Protein AF-A0A151JQL0-F1 (afdb_monomer_lite)

Secondary structure (DSSP, 8-state):
-------------PPPPPHHHHHHHHHHHHHHHHTTT-SEEEHHHHHHHH---TT--PPPHHHHHHHHHHHHTTSEEEEEETTEEEEEE---HHHHHHHHHHH---SSHHHHHHHHHHHHHHHHHHHHHH-----SS-PPP-TTSTTTTTTS-HHHHTT-

Radius of gyration: 23.1 Å; chains: 1; bounding box: 83×46×51 Å

Structure (mmCIF, N/CA/C/O backbone):
data_AF-A0A151JQL0-F1
#
_entry.id   AF-A0A151JQL0-F1
#
loop_
_atom_site.group_PDB
_atom_site.id
_atom_site.type_symbol
_atom_site.label_atom_id
_atom_site.label_alt_id
_atom_site.label_comp_id
_atom_site.label_asym_id
_atom_site.label_entity_id
_atom_site.label_seq_id
_atom_site.pdbx_PDB_ins_code
_atom_site.Cartn_x
_atom_site.Cartn_y
_atom_site.Cartn_z
_atom_site.occupancy
_atom_site.B_iso_or_equiv
_atom_site.auth_seq_id
_atom_site.auth_comp_id
_atom_site.auth_asym_id
_atom_site.auth_atom_id
_atom_site.pdbx_PDB_model_num
ATOM 1 N N . MET A 1 1 ? 52.453 -29.530 -13.820 1.00 40.28 1 MET A N 1
ATOM 2 C CA . MET A 1 1 ? 51.100 -28.986 -14.069 1.00 40.28 1 MET A CA 1
ATOM 3 C C . MET A 1 1 ? 50.807 -27.976 -12.975 1.00 40.28 1 MET A C 1
ATOM 5 O O . MET A 1 1 ? 50.724 -28.375 -11.824 1.00 40.28 1 MET A O 1
ATOM 9 N N . ALA A 1 2 ? 50.779 -26.683 -13.301 1.00 40.22 2 ALA A N 1
ATOM 10 C CA . ALA A 1 2 ? 50.492 -25.630 -12.330 1.00 40.22 2 ALA A CA 1
ATOM 11 C C . ALA A 1 2 ? 48.986 -25.333 -12.338 1.00 40.22 2 ALA A C 1
ATOM 13 O O . ALA A 1 2 ? 48.423 -25.023 -13.388 1.00 40.22 2 ALA A O 1
ATOM 14 N N . ASN A 1 3 ? 48.346 -25.468 -11.178 1.00 45.16 3 ASN A N 1
ATOM 15 C CA . ASN A 1 3 ? 46.930 -25.178 -10.983 1.00 45.16 3 ASN A CA 1
ATOM 16 C C . ASN A 1 3 ? 46.699 -23.659 -10.979 1.00 45.16 3 ASN A C 1
ATOM 18 O O . ASN A 1 3 ? 47.060 -22.972 -10.026 1.00 45.16 3 ASN A O 1
ATOM 22 N N . PHE A 1 4 ? 46.071 -23.150 -12.039 1.00 51.28 4 PHE A N 1
ATOM 23 C CA . PHE A 1 4 ? 45.538 -21.790 -12.140 1.00 51.28 4 PHE A CA 1
ATOM 24 C C . PHE A 1 4 ? 44.184 -21.694 -11.416 1.00 51.28 4 PHE A C 1
ATOM 26 O O . PHE A 1 4 ? 43.144 -21.542 -12.056 1.00 51.28 4 PHE A O 1
ATOM 33 N N . TYR A 1 5 ? 44.159 -21.780 -10.087 1.00 58.44 5 TYR A N 1
ATOM 34 C CA . TYR A 1 5 ? 42.984 -21.301 -9.356 1.00 58.44 5 TYR A CA 1
ATOM 35 C C . TYR A 1 5 ? 43.049 -19.773 -9.330 1.00 58.44 5 TYR A C 1
ATOM 37 O O . TYR A 1 5 ? 43.818 -19.175 -8.584 1.00 58.44 5 TYR A O 1
ATOM 45 N N . ARG A 1 6 ? 42.285 -19.133 -10.221 1.00 53.66 6 ARG A N 1
ATOM 46 C CA . ARG A 1 6 ? 41.927 -17.724 -10.067 1.00 53.66 6 ARG A CA 1
ATOM 47 C C . ARG A 1 6 ? 40.865 -17.654 -8.978 1.00 53.66 6 ARG A C 1
ATOM 49 O O . ARG A 1 6 ? 39.690 -17.888 -9.259 1.00 53.66 6 ARG A O 1
ATOM 56 N N . ASP A 1 7 ? 41.279 -17.309 -7.767 1.00 51.84 7 ASP A N 1
ATOM 57 C CA . ASP A 1 7 ? 40.364 -16.714 -6.800 1.00 51.84 7 ASP A CA 1
ATOM 58 C C . ASP A 1 7 ? 39.752 -15.480 -7.462 1.00 51.84 7 ASP A C 1
ATOM 60 O O . ASP A 1 7 ? 40.437 -14.514 -7.799 1.00 51.84 7 ASP A O 1
ATOM 64 N N . SER A 1 8 ? 38.458 -15.558 -7.747 1.00 53.56 8 SER A N 1
ATOM 65 C CA . SER A 1 8 ? 37.698 -14.420 -8.242 1.00 53.56 8 SER A CA 1
ATOM 66 C C . SER A 1 8 ? 37.204 -13.668 -7.011 1.00 53.56 8 SER A C 1
ATOM 68 O O . SER A 1 8 ? 36.318 -14.192 -6.334 1.00 53.56 8 SER A O 1
ATOM 70 N N . PRO A 1 9 ? 37.724 -12.474 -6.670 1.00 45.53 9 PRO A N 1
ATOM 71 C CA . PRO A 1 9 ? 37.045 -11.645 -5.693 1.00 45.53 9 PRO A CA 1
ATOM 72 C C . PRO A 1 9 ? 35.687 -11.268 -6.290 1.00 45.53 9 PRO A C 1
ATOM 74 O O . PRO A 1 9 ? 35.594 -10.538 -7.278 1.00 45.53 9 PRO A O 1
ATOM 77 N N . SER A 1 10 ? 34.622 -11.828 -5.719 1.00 53.41 10 SER A N 1
ATOM 78 C CA . SER A 1 10 ? 33.235 -11.527 -6.054 1.00 53.41 10 SER A CA 1
ATOM 79 C C . SER A 1 10 ? 32.855 -10.156 -5.500 1.00 53.41 10 SER A C 1
ATOM 81 O O . SER A 1 10 ? 32.050 -10.027 -4.581 1.00 53.41 10 SER A O 1
ATOM 83 N N . THR A 1 11 ? 33.444 -9.110 -6.056 1.00 50.50 11 THR A N 1
ATOM 84 C CA . THR A 1 11 ? 32.960 -7.741 -5.924 1.00 50.50 11 THR A CA 1
ATOM 85 C C . THR A 1 11 ? 32.637 -7.271 -7.326 1.00 50.50 11 THR A C 1
ATOM 87 O O . THR A 1 11 ? 33.451 -6.662 -8.016 1.00 50.50 11 THR A O 1
ATOM 90 N N . ILE A 1 12 ? 31.418 -7.586 -7.776 1.00 46.81 12 ILE A N 1
ATOM 91 C CA . ILE A 1 12 ? 30.824 -6.927 -8.939 1.00 46.81 12 ILE A CA 1
ATOM 92 C C . ILE A 1 12 ? 30.582 -5.475 -8.515 1.00 46.81 12 ILE A C 1
ATOM 94 O O . ILE A 1 12 ? 29.502 -5.108 -8.059 1.00 46.81 12 ILE A O 1
ATOM 98 N N . VAL A 1 13 ? 31.622 -4.647 -8.593 1.00 54.69 13 VAL A N 1
ATOM 99 C CA . VAL A 1 13 ? 31.497 -3.202 -8.424 1.00 54.69 13 VAL A CA 1
ATOM 100 C C . VAL A 1 13 ? 30.885 -2.685 -9.719 1.00 54.69 13 VAL A C 1
ATOM 102 O O . VAL A 1 13 ? 31.577 -2.424 -10.703 1.00 54.69 13 VAL A O 1
ATOM 105 N N . GLY A 1 14 ? 29.553 -2.628 -9.751 1.00 59.19 14 GLY A N 1
ATOM 106 C CA . GLY A 1 14 ? 28.821 -1.968 -10.826 1.00 59.19 14 GLY A CA 1
ATOM 107 C C . GLY A 1 14 ? 29.231 -0.496 -10.945 1.00 59.19 14 GLY A C 1
ATOM 108 O O . GLY A 1 14 ? 29.767 0.095 -10.004 1.00 59.19 14 GLY A O 1
ATOM 109 N N . ARG A 1 15 ? 28.976 0.114 -12.110 1.00 61.31 15 ARG A N 1
ATOM 110 C CA . ARG A 1 15 ? 29.201 1.556 -12.298 1.00 61.31 15 ARG A CA 1
ATOM 111 C C . ARG A 1 15 ? 28.472 2.342 -11.197 1.00 61.31 15 ARG A C 1
ATOM 113 O O . ARG A 1 15 ? 27.339 1.985 -10.866 1.00 61.31 15 ARG A O 1
ATOM 120 N N . PRO A 1 16 ? 29.083 3.403 -10.644 1.00 65.62 16 PRO A N 1
ATOM 121 C CA . PRO A 1 16 ? 28.432 4.226 -9.634 1.00 65.62 16 PRO A CA 1
ATOM 122 C C . PRO A 1 16 ? 27.100 4.765 -10.164 1.00 65.62 16 PRO A C 1
ATOM 124 O O . PRO A 1 16 ? 26.986 5.128 -11.337 1.00 65.62 16 PRO A O 1
ATOM 127 N N . ALA A 1 17 ? 26.087 4.793 -9.294 1.00 69.69 17 ALA A N 1
ATOM 128 C CA . ALA A 1 17 ? 24.769 5.304 -9.649 1.00 69.69 17 ALA A CA 1
ATOM 129 C C . ALA A 1 17 ? 24.875 6.759 -10.129 1.00 69.69 17 ALA A C 1
ATOM 131 O O . ALA A 1 17 ? 25.534 7.580 -9.484 1.00 69.69 17 ALA A O 1
ATOM 132 N N . SER A 1 18 ? 24.213 7.060 -11.249 1.00 82.94 18 SER A N 1
ATOM 133 C CA . SER A 1 18 ? 24.107 8.428 -11.761 1.00 82.94 18 SER A CA 1
ATOM 134 C C . SER A 1 18 ? 23.376 9.330 -10.761 1.00 82.94 18 SER A C 1
ATOM 136 O O . SER A 1 18 ? 22.590 8.837 -9.949 1.00 82.94 18 SER A O 1
ATOM 138 N N . GLN A 1 19 ? 23.625 10.642 -10.813 1.00 85.12 19 GLN A N 1
ATOM 139 C CA . GLN A 1 19 ? 22.995 11.585 -9.885 1.00 85.12 19 GLN A CA 1
ATOM 140 C C . GLN A 1 19 ? 21.463 11.533 -9.983 1.00 85.12 19 GLN A C 1
ATOM 142 O O . GLN A 1 19 ? 20.809 11.355 -8.964 1.00 85.12 19 GLN A O 1
ATOM 147 N N . SER A 1 20 ? 20.912 11.493 -11.202 1.00 85.12 20 SER A N 1
ATOM 148 C CA . SER A 1 20 ? 19.466 11.347 -11.426 1.00 85.12 20 SER A CA 1
ATOM 149 C C . SER A 1 20 ? 18.887 10.088 -10.774 1.00 85.12 20 SER A C 1
ATOM 151 O O . SER A 1 20 ? 17.802 10.109 -10.203 1.00 85.12 20 SER A O 1
ATOM 153 N N . THR A 1 21 ? 19.633 8.977 -10.794 1.00 87.88 21 THR A N 1
ATOM 154 C CA . THR A 1 21 ? 19.213 7.750 -10.106 1.00 87.88 21 THR A CA 1
ATOM 155 C C . THR A 1 21 ? 19.133 7.928 -8.601 1.00 87.88 21 THR A C 1
ATOM 157 O O . THR A 1 21 ? 18.198 7.419 -7.991 1.00 87.88 21 THR A O 1
ATOM 160 N N . LYS A 1 22 ? 20.100 8.623 -8.001 1.00 89.75 22 LYS A N 1
ATOM 161 C CA . LYS A 1 22 ? 20.087 8.885 -6.561 1.00 89.75 22 LYS A CA 1
ATOM 162 C C . LYS A 1 22 ? 18.926 9.801 -6.193 1.00 89.75 22 LYS A C 1
ATOM 164 O O . LYS A 1 22 ? 18.159 9.437 -5.310 1.00 89.75 22 LYS A O 1
ATOM 169 N N . ASP A 1 23 ? 18.761 10.898 -6.927 1.00 91.56 23 ASP A N 1
ATOM 170 C CA . ASP A 1 23 ? 17.723 11.900 -6.674 1.00 91.56 23 ASP A CA 1
ATOM 171 C C . ASP A 1 23 ? 16.322 11.277 -6.727 1.00 91.56 23 ASP A C 1
ATOM 173 O O . ASP A 1 23 ? 15.519 11.452 -5.813 1.00 91.56 23 ASP A O 1
ATOM 177 N N . PHE A 1 24 ? 16.042 10.486 -7.770 1.00 94.31 24 PHE A N 1
ATOM 178 C CA . PHE A 1 24 ? 14.740 9.839 -7.912 1.00 94.31 24 PHE A CA 1
ATOM 179 C C . PHE A 1 24 ? 14.494 8.783 -6.828 1.00 94.31 24 PHE A C 1
ATOM 181 O O . PHE A 1 24 ? 13.411 8.729 -6.255 1.00 94.31 24 PHE A O 1
ATOM 188 N N . VAL A 1 25 ? 15.486 7.944 -6.510 1.00 93.31 25 VAL A N 1
ATOM 189 C CA . VAL A 1 25 ? 15.335 6.921 -5.461 1.00 93.31 25 VAL A CA 1
ATOM 190 C C . VAL A 1 25 ? 15.113 7.564 -4.091 1.00 93.31 25 VAL A C 1
ATOM 192 O O . VAL A 1 25 ? 14.262 7.101 -3.334 1.00 93.31 25 VAL A O 1
ATOM 195 N N . GLU A 1 26 ? 15.840 8.635 -3.775 1.00 94.25 26 GLU A N 1
ATOM 196 C CA . GLU A 1 26 ? 15.648 9.386 -2.535 1.00 94.25 26 GLU A CA 1
ATOM 197 C C . GLU A 1 26 ? 14.249 10.007 -2.473 1.00 94.25 26 GLU A C 1
ATOM 199 O O . GLU A 1 26 ? 13.571 9.900 -1.449 1.00 94.25 26 GLU A O 1
ATOM 204 N N . TYR A 1 27 ? 13.774 10.578 -3.582 1.00 95.50 27 TYR A N 1
ATOM 205 C CA . TYR A 1 27 ? 12.409 11.081 -3.672 1.00 95.50 27 TYR A CA 1
ATOM 206 C C . TYR A 1 27 ? 11.370 9.984 -3.426 1.00 95.50 27 TYR A C 1
ATOM 208 O O . TYR A 1 27 ? 10.471 10.189 -2.615 1.00 95.50 27 TYR A O 1
ATOM 216 N N . VAL A 1 28 ? 11.511 8.811 -4.055 1.00 94.75 28 VAL A N 1
ATOM 217 C CA . VAL A 1 28 ? 10.602 7.672 -3.843 1.00 94.75 28 VAL A CA 1
ATOM 218 C C . VAL A 1 28 ? 10.568 7.290 -2.364 1.00 94.75 28 VAL A C 1
ATOM 220 O O . VAL A 1 28 ? 9.491 7.156 -1.797 1.00 94.75 28 VAL A O 1
ATOM 223 N N . ILE A 1 29 ? 11.724 7.167 -1.705 1.00 93.50 29 ILE A N 1
ATOM 224 C CA . ILE A 1 29 ? 11.789 6.835 -0.273 1.00 93.50 29 ILE A CA 1
ATOM 225 C C . ILE A 1 29 ? 11.041 7.881 0.563 1.00 93.50 29 ILE A C 1
ATOM 227 O O . ILE A 1 29 ? 10.214 7.523 1.403 1.00 93.50 29 ILE A O 1
ATOM 231 N N . ARG A 1 30 ? 11.280 9.175 0.316 1.00 94.31 30 ARG A N 1
ATOM 232 C CA . ARG A 1 30 ? 10.582 10.256 1.030 1.00 94.31 30 ARG A CA 1
ATOM 233 C C . ARG A 1 30 ? 9.080 10.238 0.761 1.00 94.31 30 ARG A C 1
ATOM 235 O O . ARG A 1 30 ? 8.297 10.416 1.690 1.00 94.31 30 ARG A O 1
ATOM 242 N N . PHE A 1 31 ? 8.674 9.997 -0.483 1.00 94.00 31 PHE A N 1
ATOM 243 C CA . PHE A 1 31 ? 7.272 9.887 -0.867 1.00 94.00 31 PHE A CA 1
ATOM 244 C C . PHE A 1 31 ? 6.582 8.766 -0.086 1.00 94.00 31 PHE A C 1
ATOM 246 O O . PHE A 1 31 ? 5.543 8.991 0.530 1.00 94.00 31 PHE A O 1
ATOM 253 N N . LEU A 1 32 ? 7.188 7.579 -0.048 1.00 91.00 32 LEU A N 1
ATOM 254 C CA . LEU A 1 32 ? 6.641 6.434 0.673 1.00 91.00 32 LEU A CA 1
ATOM 255 C C . LEU A 1 32 ? 6.569 6.695 2.190 1.00 91.00 32 LEU A C 1
ATOM 257 O O . LEU A 1 32 ? 5.574 6.368 2.832 1.00 91.00 32 LEU A O 1
ATOM 261 N N . GLN A 1 33 ? 7.583 7.348 2.770 1.00 88.75 33 GLN A N 1
ATOM 262 C CA . GLN A 1 33 ? 7.589 7.729 4.189 1.00 88.75 33 GLN A CA 1
ATOM 263 C C . GLN A 1 33 ? 6.492 8.733 4.555 1.00 88.75 33 GLN A C 1
ATOM 265 O O . GLN A 1 33 ? 5.922 8.634 5.641 1.00 88.75 33 GLN A O 1
ATOM 270 N N . ASN A 1 34 ? 6.199 9.683 3.668 1.00 88.50 34 ASN A N 1
ATOM 271 C CA . ASN A 1 34 ? 5.171 10.695 3.900 1.00 88.50 34 ASN A CA 1
ATOM 272 C C . ASN A 1 34 ? 3.751 10.140 3.734 1.00 88.50 34 ASN A C 1
ATOM 274 O O . ASN A 1 34 ? 2.820 10.691 4.312 1.00 88.50 34 ASN A O 1
ATOM 278 N N . ASN A 1 35 ? 3.586 9.049 2.982 1.00 86.12 35 ASN A N 1
ATOM 279 C CA . ASN A 1 35 ? 2.282 8.482 2.641 1.00 86.12 35 ASN A CA 1
ATOM 280 C C . ASN A 1 35 ? 2.014 7.119 3.303 1.00 86.12 35 ASN A C 1
ATOM 282 O O . ASN A 1 35 ? 1.190 6.356 2.815 1.00 86.12 35 ASN A O 1
ATOM 286 N N . LYS A 1 36 ? 2.663 6.804 4.432 1.00 77.31 36 LYS A N 1
ATOM 287 C CA . LYS A 1 36 ? 2.568 5.497 5.123 1.00 77.31 36 LYS A CA 1
ATOM 288 C C . LYS A 1 36 ? 1.150 4.989 5.446 1.00 77.31 36 LYS A C 1
ATOM 290 O O . LYS A 1 36 ? 1.001 3.815 5.761 1.00 77.31 36 LYS A O 1
ATOM 295 N N . SER A 1 37 ? 0.123 5.841 5.411 1.00 74.31 37 SER A N 1
ATOM 296 C CA . SER A 1 37 ? -1.282 5.429 5.571 1.00 74.31 37 SER A CA 1
ATOM 297 C C . SER A 1 37 ? -1.785 4.539 4.427 1.00 74.31 37 SER A C 1
ATOM 299 O O . SER A 1 37 ? -2.712 3.740 4.611 1.00 74.31 37 SER A O 1
ATOM 301 N N . GLU A 1 38 ? -1.182 4.668 3.246 1.00 80.88 38 GLU A N 1
ATOM 302 C CA . GLU A 1 38 ? -1.487 3.840 2.086 1.00 80.88 38 GLU A CA 1
ATOM 303 C C . GLU A 1 38 ? -0.659 2.552 2.087 1.00 80.88 38 GLU A C 1
ATOM 305 O O . GLU A 1 38 ? 0.526 2.535 2.421 1.00 80.88 38 GLU A O 1
ATOM 310 N N . CYS A 1 39 ? -1.296 1.444 1.707 1.00 77.94 39 CYS A N 1
ATOM 311 C CA . CYS A 1 39 ? -0.666 0.123 1.720 1.00 77.94 39 CYS A CA 1
ATOM 312 C C . CYS A 1 39 ? 0.081 -0.211 0.421 1.00 77.94 39 CYS A C 1
ATOM 314 O O . CYS A 1 39 ? 0.903 -1.131 0.410 1.00 77.94 39 CYS A O 1
ATOM 316 N N . GLN A 1 40 ? -0.202 0.513 -0.666 1.00 88.38 40 GLN A N 1
ATOM 317 C CA . GLN A 1 40 ? 0.348 0.245 -1.988 1.00 88.38 40 GLN A CA 1
ATOM 318 C C . GLN A 1 40 ? 0.608 1.527 -2.778 1.00 88.38 40 GLN A C 1
ATOM 320 O O . GLN A 1 40 ? -0.131 2.501 -2.655 1.00 88.38 40 GLN A O 1
ATOM 325 N N . PHE A 1 41 ? 1.617 1.487 -3.645 1.00 92.56 41 PHE A N 1
ATOM 326 C CA . PHE A 1 41 ? 2.005 2.606 -4.498 1.00 92.56 41 PHE A CA 1
ATOM 327 C C . PHE A 1 41 ? 2.427 2.130 -5.881 1.00 92.56 41 PHE A C 1
ATOM 329 O O . PHE A 1 41 ? 3.119 1.120 -6.013 1.00 92.56 41 PHE A O 1
ATOM 336 N N . SER A 1 42 ? 2.057 2.891 -6.907 1.00 93.94 42 SER A N 1
ATOM 337 C CA . SER A 1 42 ? 2.571 2.736 -8.269 1.00 93.94 42 SER A CA 1
ATOM 338 C C . SER A 1 42 ? 3.818 3.597 -8.454 1.00 93.94 42 SER A C 1
ATOM 340 O O . SER A 1 42 ? 3.807 4.787 -8.138 1.00 93.94 42 SER A O 1
ATOM 342 N N . ILE A 1 43 ? 4.894 3.038 -9.019 1.00 94.69 43 ILE A N 1
ATOM 343 C CA . ILE A 1 43 ? 6.074 3.850 -9.335 1.00 94.69 43 ILE A CA 1
ATOM 344 C C . ILE A 1 43 ? 5.774 4.864 -10.437 1.00 94.69 43 ILE A C 1
ATOM 346 O O . ILE A 1 43 ? 6.396 5.918 -10.457 1.00 94.69 43 ILE A O 1
ATOM 350 N N . ASN A 1 44 ? 4.854 4.569 -11.360 1.00 92.50 44 ASN A N 1
ATOM 351 C CA . ASN A 1 44 ? 4.496 5.510 -12.418 1.00 92.50 44 ASN A CA 1
ATOM 352 C C . ASN A 1 44 ? 3.781 6.746 -11.866 1.00 92.50 44 ASN A C 1
ATOM 354 O O . ASN A 1 44 ? 4.140 7.847 -12.266 1.00 92.50 44 ASN A O 1
ATOM 358 N N . GLN A 1 45 ? 2.895 6.585 -10.880 1.00 91.81 45 GLN A N 1
ATOM 359 C CA . GLN A 1 45 ? 2.314 7.727 -10.159 1.00 91.81 45 GLN A CA 1
ATOM 360 C C . GLN A 1 45 ? 3.408 8.578 -9.499 1.00 91.81 45 GLN A C 1
ATOM 362 O O . GLN A 1 45 ? 3.453 9.790 -9.671 1.00 91.81 45 GLN A O 1
ATOM 367 N N . ILE A 1 46 ? 4.372 7.935 -8.832 1.00 94.25 46 ILE A N 1
ATOM 368 C CA . ILE A 1 46 ? 5.485 8.647 -8.183 1.00 94.25 46 ILE A CA 1
ATOM 369 C C . ILE A 1 46 ? 6.382 9.363 -9.212 1.00 94.25 46 ILE A C 1
ATOM 371 O O . ILE A 1 46 ? 6.939 10.419 -8.920 1.00 94.25 46 ILE A O 1
ATOM 375 N N . LYS A 1 47 ? 6.547 8.813 -10.424 1.00 93.31 47 LYS A N 1
ATOM 376 C CA . LYS A 1 47 ? 7.291 9.478 -11.509 1.00 93.31 47 LYS A CA 1
ATOM 377 C C . LYS A 1 47 ? 6.585 10.740 -11.992 1.00 93.31 47 LYS A C 1
ATOM 379 O O . LYS A 1 47 ? 7.265 11.741 -12.201 1.00 93.31 47 LYS A O 1
ATOM 384 N N . GLU A 1 48 ? 5.267 10.673 -12.168 1.00 91.12 48 GLU A N 1
ATOM 385 C CA . GLU A 1 48 ? 4.435 1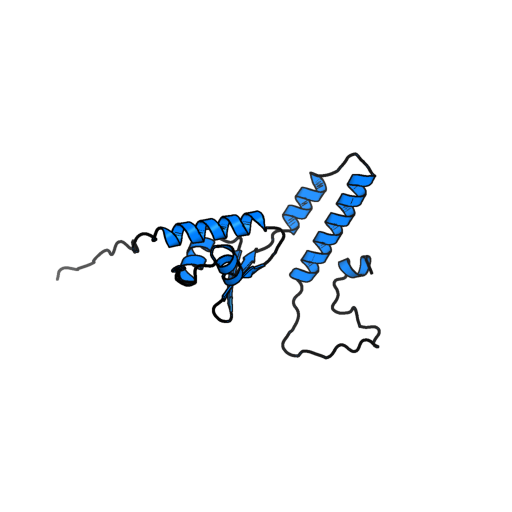1.814 -12.571 1.00 91.12 48 GLU A CA 1
ATOM 386 C C . GLU A 1 48 ? 4.512 12.940 -11.529 1.00 91.12 48 GLU A C 1
ATOM 388 O O . GLU A 1 48 ? 4.710 14.098 -11.893 1.00 91.12 48 GLU A O 1
ATOM 393 N N . ASP A 1 49 ? 4.481 12.592 -10.239 1.00 91.44 49 ASP A N 1
ATOM 394 C CA . ASP A 1 49 ? 4.621 13.555 -9.138 1.00 91.44 49 ASP A CA 1
ATOM 395 C C . ASP A 1 49 ? 6.041 14.138 -9.014 1.00 91.44 49 ASP A C 1
ATOM 397 O O . ASP A 1 49 ? 6.221 15.271 -8.558 1.00 91.44 49 ASP A O 1
ATOM 401 N N . PHE A 1 50 ? 7.069 13.379 -9.408 1.00 92.44 50 PHE A N 1
ATOM 402 C CA . PHE A 1 50 ? 8.461 13.818 -9.318 1.00 92.44 50 PHE A CA 1
ATOM 403 C C . PHE A 1 50 ? 8.805 14.897 -10.349 1.00 92.44 50 PHE A C 1
ATOM 405 O O . PHE A 1 50 ? 9.469 15.882 -10.021 1.00 92.44 50 PHE A O 1
ATOM 412 N N . THR A 1 51 ? 8.403 14.708 -11.609 1.00 88.94 51 THR A N 1
ATOM 413 C CA . THR A 1 51 ? 8.667 15.676 -12.677 1.00 88.94 51 THR A CA 1
ATOM 414 C C . THR A 1 51 ? 7.707 15.514 -13.851 1.00 88.94 51 THR A C 1
ATOM 416 O O . THR A 1 51 ? 7.384 14.406 -14.269 1.00 88.94 51 THR A O 1
ATOM 419 N N . ASN A 1 52 ? 7.330 16.645 -14.452 1.00 80.50 52 ASN A N 1
ATOM 420 C CA . ASN A 1 52 ? 6.572 16.688 -15.706 1.00 80.50 52 ASN A CA 1
ATOM 421 C C . ASN A 1 52 ? 7.471 16.605 -16.956 1.00 80.50 52 ASN A C 1
ATOM 423 O O . ASN A 1 52 ? 6.973 16.642 -18.084 1.00 80.50 52 ASN A O 1
ATOM 427 N N . ASP A 1 53 ? 8.792 16.537 -16.775 1.00 84.62 53 ASP A N 1
ATOM 428 C CA . ASP A 1 53 ? 9.752 16.427 -17.869 1.00 84.62 53 ASP A CA 1
ATOM 429 C C . ASP A 1 53 ? 9.737 15.015 -18.474 1.00 84.62 53 ASP A C 1
ATOM 431 O O . ASP A 1 53 ? 10.180 14.043 -17.858 1.00 84.62 53 ASP A O 1
ATOM 435 N N . LYS A 1 54 ? 9.245 14.910 -19.713 1.00 77.88 54 LYS A N 1
ATOM 436 C CA . LYS A 1 54 ? 9.183 13.648 -20.466 1.00 77.88 54 LYS A CA 1
ATOM 437 C C . LYS A 1 54 ? 10.558 13.137 -20.893 1.00 77.88 54 LYS A C 1
ATOM 439 O O . LYS A 1 54 ? 10.688 11.943 -21.155 1.00 77.88 54 LYS A O 1
ATOM 444 N N . ASP A 1 55 ? 11.555 14.016 -20.954 1.00 83.69 55 ASP A N 1
ATOM 445 C CA . ASP A 1 55 ? 12.922 13.673 -21.339 1.00 83.69 55 ASP A CA 1
ATOM 446 C C . ASP A 1 55 ? 13.774 13.267 -20.125 1.00 83.69 55 ASP A C 1
ATOM 448 O O . ASP A 1 55 ? 14.916 12.813 -20.279 1.00 83.69 55 ASP A O 1
ATOM 452 N N . TYR A 1 56 ? 13.220 13.359 -18.906 1.00 85.75 56 TYR A N 1
ATOM 453 C CA . TYR A 1 56 ? 13.897 12.891 -17.707 1.00 85.75 56 TYR A CA 1
ATOM 454 C C . TYR A 1 56 ? 14.164 11.386 -17.790 1.00 85.75 56 TYR A C 1
ATOM 456 O O . TYR A 1 56 ? 13.265 10.544 -17.885 1.00 85.75 56 TYR A O 1
ATOM 464 N N . LYS A 1 57 ? 15.443 11.019 -17.700 1.00 88.38 57 LYS A N 1
ATOM 465 C CA . LYS A 1 57 ? 15.860 9.622 -17.764 1.00 88.38 57 LYS A CA 1
ATOM 466 C C . LYS A 1 57 ? 15.717 8.949 -16.402 1.00 88.38 57 LYS A C 1
ATOM 468 O O . LYS A 1 57 ? 16.648 8.949 -15.592 1.00 88.38 57 LYS A O 1
ATOM 473 N N . PHE A 1 58 ? 14.558 8.334 -16.185 1.00 90.31 58 PHE A N 1
ATOM 474 C CA . PHE A 1 58 ? 14.299 7.536 -14.991 1.00 90.31 58 PHE A CA 1
ATOM 475 C C . PHE A 1 58 ? 15.180 6.280 -14.921 1.00 90.31 58 PHE A C 1
ATOM 477 O O . PHE A 1 58 ? 15.532 5.704 -15.955 1.00 90.31 58 PHE A O 1
ATOM 484 N N . PRO A 1 59 ? 15.516 5.815 -13.706 1.00 91.38 59 PRO A N 1
ATOM 485 C CA . PRO A 1 59 ? 16.182 4.533 -13.521 1.00 91.38 59 PRO A CA 1
ATOM 486 C C . PRO A 1 59 ? 15.296 3.360 -13.943 1.00 91.38 59 PRO A C 1
ATOM 488 O O . PRO A 1 59 ? 14.069 3.412 -13.833 1.00 91.38 59 PRO A O 1
ATOM 491 N N . ASP A 1 60 ? 15.933 2.262 -14.345 1.00 90.88 60 ASP A N 1
ATOM 492 C CA . ASP A 1 60 ? 15.225 1.020 -14.646 1.00 90.88 60 ASP A CA 1
ATOM 493 C C . ASP A 1 60 ? 14.5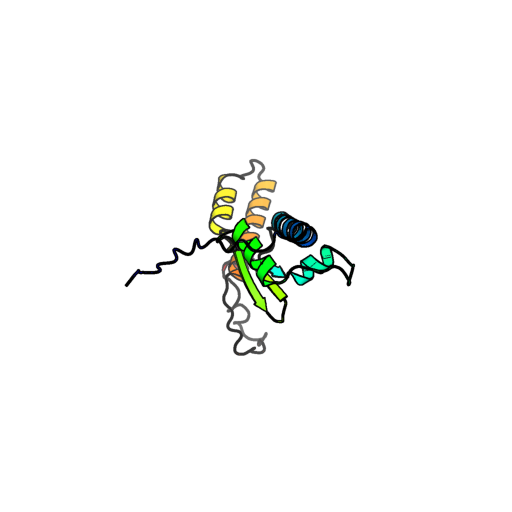07 0.463 -13.409 1.00 90.88 60 ASP A C 1
ATOM 495 O O . ASP A 1 60 ? 14.999 0.566 -12.281 1.00 90.88 60 ASP A O 1
ATOM 499 N N . ILE A 1 61 ? 13.382 -0.223 -13.634 1.00 91.75 61 ILE A N 1
ATOM 500 C CA . ILE A 1 61 ? 12.563 -0.844 -12.578 1.00 91.75 61 ILE A CA 1
ATOM 501 C C . ILE A 1 61 ? 13.402 -1.751 -11.669 1.00 91.75 61 ILE A C 1
ATOM 503 O O . ILE A 1 61 ? 13.247 -1.710 -10.451 1.00 91.75 61 ILE A O 1
ATOM 507 N N . THR A 1 62 ? 14.325 -2.532 -12.236 1.00 91.31 62 THR A N 1
ATOM 508 C CA . THR A 1 62 ? 15.224 -3.405 -11.466 1.00 91.31 62 THR A CA 1
ATOM 509 C C . THR A 1 62 ? 16.128 -2.610 -10.527 1.00 91.31 62 THR A C 1
ATOM 511 O O . THR A 1 62 ? 16.335 -3.009 -9.384 1.00 91.31 62 THR A O 1
ATOM 514 N N . THR A 1 63 ? 16.633 -1.460 -10.980 1.00 92.06 63 THR A N 1
ATOM 515 C CA . THR A 1 63 ? 17.480 -0.579 -10.168 1.00 92.06 63 THR A CA 1
ATOM 516 C C . THR A 1 63 ? 16.689 0.004 -9.006 1.00 92.06 63 THR A C 1
ATOM 518 O O . THR A 1 63 ? 17.157 -0.041 -7.870 1.00 92.06 63 THR A O 1
ATOM 521 N N . ILE A 1 64 ? 15.475 0.493 -9.277 1.00 92.94 64 ILE A N 1
ATOM 522 C CA . ILE A 1 64 ? 14.571 1.031 -8.252 1.00 92.94 64 ILE A CA 1
ATOM 523 C C . ILE A 1 64 ? 14.251 -0.059 -7.227 1.00 92.94 64 ILE A C 1
ATOM 525 O O . ILE A 1 64 ? 14.465 0.136 -6.036 1.00 92.94 64 ILE A O 1
ATOM 529 N N . LYS A 1 65 ? 13.821 -1.237 -7.690 1.00 92.81 65 LYS A N 1
ATOM 530 C CA . LYS A 1 65 ? 13.472 -2.379 -6.838 1.00 92.81 65 LYS A CA 1
ATOM 531 C C . LYS A 1 65 ? 14.624 -2.797 -5.924 1.00 92.81 65 LYS A C 1
ATOM 533 O O . LYS A 1 65 ? 14.411 -2.955 -4.727 1.00 92.81 65 LYS A O 1
ATOM 538 N N . ASN A 1 66 ? 15.835 -2.934 -6.465 1.00 92.06 66 ASN A N 1
ATOM 539 C CA . ASN A 1 66 ? 17.007 -3.303 -5.670 1.00 92.06 66 ASN A CA 1
ATOM 540 C C . ASN A 1 66 ? 17.319 -2.240 -4.613 1.00 92.06 66 ASN A C 1
ATOM 542 O O . ASN A 1 66 ? 17.549 -2.583 -3.462 1.00 92.06 66 ASN A O 1
ATOM 546 N N . LYS A 1 67 ? 17.248 -0.952 -4.968 1.00 92.81 67 LYS A N 1
ATOM 547 C CA . LYS A 1 67 ? 17.487 0.140 -4.015 1.00 92.81 67 LYS A CA 1
ATOM 548 C C . LYS A 1 67 ? 16.436 0.226 -2.916 1.00 92.81 67 LYS A C 1
ATOM 550 O O . LYS A 1 67 ? 16.775 0.525 -1.775 1.00 92.81 67 LYS A O 1
ATOM 555 N N . LEU A 1 68 ? 15.180 -0.050 -3.244 1.00 92.62 68 LEU A N 1
ATOM 556 C CA . LEU A 1 68 ? 14.114 -0.101 -2.253 1.00 92.62 68 LEU A CA 1
ATOM 557 C C . LEU A 1 68 ? 14.288 -1.293 -1.307 1.00 92.62 68 LEU A C 1
ATOM 559 O O . LEU A 1 68 ? 14.096 -1.124 -0.108 1.00 92.62 68 LEU A O 1
ATOM 563 N N . TYR A 1 69 ? 14.707 -2.460 -1.802 1.00 92.69 69 TYR A N 1
ATOM 564 C CA . TYR A 1 69 ? 15.055 -3.587 -0.932 1.00 92.69 69 TYR A CA 1
ATOM 565 C C . TYR A 1 69 ? 16.307 -3.328 -0.092 1.00 92.69 69 TYR A C 1
ATOM 567 O O . TYR A 1 69 ? 16.320 -3.717 1.069 1.00 92.69 69 TYR A O 1
ATOM 575 N N . ASP A 1 70 ? 17.317 -2.626 -0.613 1.00 92.12 70 ASP A N 1
ATOM 576 C CA . ASP A 1 70 ? 18.474 -2.209 0.190 1.00 92.12 70 ASP A CA 1
ATOM 577 C C . ASP A 1 70 ? 18.032 -1.326 1.377 1.00 92.12 70 ASP A C 1
ATOM 579 O O . ASP A 1 70 ? 18.567 -1.452 2.475 1.00 92.12 70 ASP A O 1
ATOM 583 N N . TYR A 1 71 ? 17.051 -0.437 1.166 1.00 92.00 71 TYR A N 1
ATOM 584 C CA . TYR A 1 71 ? 16.585 0.511 2.184 1.00 92.00 71 TYR A CA 1
ATOM 585 C C . TYR A 1 71 ? 15.576 -0.094 3.173 1.00 92.00 71 TYR A C 1
ATOM 587 O O . TYR A 1 71 ? 15.738 0.037 4.381 1.00 92.00 71 TYR A O 1
ATOM 595 N N . TYR A 1 72 ? 14.531 -0.755 2.669 1.00 88.38 72 TYR A N 1
ATOM 596 C CA . TYR A 1 72 ? 13.414 -1.281 3.468 1.00 88.38 72 TYR A CA 1
ATOM 597 C C . TYR A 1 72 ? 13.575 -2.759 3.838 1.00 88.38 72 TYR A C 1
ATOM 599 O O . TYR A 1 72 ? 12.760 -3.308 4.579 1.00 88.38 72 TYR A O 1
ATOM 607 N N . SER A 1 73 ? 14.603 -3.437 3.322 1.00 85.50 73 SER A N 1
ATOM 608 C CA . SER A 1 73 ? 14.849 -4.860 3.561 1.00 85.50 73 SER A CA 1
ATOM 609 C C . SER A 1 73 ? 13.592 -5.706 3.307 1.00 85.50 73 SER A C 1
ATOM 611 O O . SER A 1 73 ? 13.130 -5.828 2.172 1.00 85.50 73 SER A O 1
ATOM 613 N N . ASN A 1 74 ? 13.014 -6.281 4.366 1.00 83.06 74 ASN A N 1
ATOM 614 C CA . ASN A 1 74 ? 11.849 -7.155 4.294 1.00 83.06 74 ASN A CA 1
ATOM 615 C C . ASN A 1 74 ? 10.513 -6.444 4.538 1.00 83.06 74 ASN A C 1
ATOM 617 O O . ASN A 1 74 ? 9.493 -7.129 4.508 1.00 83.06 74 ASN A O 1
ATOM 621 N N . GLU A 1 75 ? 10.495 -5.130 4.761 1.00 84.38 75 GLU A N 1
ATOM 622 C CA . GLU A 1 75 ? 9.282 -4.363 5.084 1.00 84.38 75 GLU A CA 1
ATOM 623 C C . GLU A 1 75 ? 8.376 -4.115 3.875 1.00 84.38 75 GLU A C 1
ATOM 625 O O . GLU A 1 75 ? 7.216 -3.753 4.043 1.00 84.38 75 GLU A O 1
ATOM 630 N N . ILE A 1 76 ? 8.871 -4.330 2.655 1.00 88.38 76 ILE A N 1
ATOM 631 C CA . ILE A 1 76 ? 8.100 -4.134 1.424 1.00 88.38 76 ILE A CA 1
ATOM 632 C C . ILE A 1 76 ? 8.092 -5.384 0.542 1.00 88.38 76 ILE A C 1
ATOM 634 O O . ILE A 1 76 ? 8.955 -6.263 0.639 1.00 88.38 76 ILE A O 1
ATOM 638 N N . VAL A 1 77 ? 7.122 -5.439 -0.365 1.00 88.56 77 VAL A N 1
ATOM 639 C CA . VAL A 1 77 ? 7.058 -6.364 -1.495 1.00 88.56 77 VAL A CA 1
ATOM 640 C C . VAL A 1 77 ? 6.887 -5.555 -2.771 1.00 88.56 77 VAL A C 1
ATOM 642 O O . VAL A 1 77 ? 5.997 -4.719 -2.871 1.00 88.56 77 VAL A O 1
ATOM 645 N N . CYS A 1 78 ? 7.729 -5.825 -3.766 1.00 91.00 78 CYS A N 1
ATOM 646 C CA . CYS A 1 78 ? 7.660 -5.160 -5.062 1.00 91.00 78 CYS A CA 1
ATOM 647 C C . CYS A 1 78 ? 7.207 -6.136 -6.158 1.00 91.00 78 CYS A C 1
ATOM 649 O O . CYS A 1 78 ? 7.961 -7.054 -6.527 1.00 91.00 78 CYS A O 1
ATOM 651 N N . HIS A 1 79 ? 6.028 -5.893 -6.732 1.00 90.62 79 HIS A N 1
ATOM 652 C CA . HIS A 1 79 ? 5.463 -6.639 -7.859 1.00 90.62 79 HIS A CA 1
ATOM 653 C C . HIS A 1 79 ? 5.489 -5.807 -9.138 1.00 90.62 79 HIS A C 1
ATOM 655 O O . HIS A 1 79 ? 5.236 -4.610 -9.119 1.00 90.62 79 HIS A O 1
ATOM 661 N N . THR A 1 80 ? 5.794 -6.436 -10.269 1.00 91.44 80 THR A N 1
ATOM 662 C CA . THR A 1 80 ? 5.760 -5.763 -11.571 1.00 91.44 80 THR A CA 1
ATOM 663 C C . THR A 1 80 ? 4.512 -6.198 -12.320 1.00 91.44 80 THR A C 1
ATOM 665 O O . THR A 1 80 ? 4.299 -7.394 -12.506 1.00 91.44 80 THR A O 1
ATOM 668 N N . TYR A 1 81 ? 3.710 -5.236 -12.766 1.00 88.12 81 TYR A N 1
ATOM 669 C CA . TYR A 1 81 ? 2.485 -5.471 -13.524 1.00 88.12 81 TYR A CA 1
ATOM 670 C C . TYR A 1 81 ? 2.390 -4.448 -14.655 1.00 88.12 81 TYR A C 1
ATOM 672 O O . TYR A 1 81 ? 2.572 -3.262 -14.418 1.00 88.12 81 TYR A O 1
ATOM 680 N N . ASN A 1 82 ? 2.159 -4.889 -15.896 1.00 87.88 82 ASN A N 1
ATOM 681 C CA . ASN A 1 82 ? 2.018 -4.008 -17.068 1.00 87.88 82 ASN A CA 1
ATOM 682 C C . ASN A 1 82 ? 3.095 -2.905 -17.199 1.00 87.88 82 ASN A C 1
ATOM 684 O O . ASN A 1 82 ? 2.788 -1.766 -17.535 1.00 87.88 82 ASN A O 1
ATOM 688 N N . LYS A 1 83 ? 4.374 -3.251 -16.976 1.00 86.94 83 LYS A N 1
ATOM 689 C CA . LYS A 1 83 ? 5.532 -2.321 -16.985 1.00 86.94 83 LYS A CA 1
ATOM 690 C C . LYS A 1 83 ? 5.511 -1.249 -15.885 1.00 86.94 83 LYS A C 1
ATOM 692 O O . LYS A 1 83 ? 6.315 -0.322 -15.930 1.00 86.94 83 LYS A O 1
ATOM 697 N N . ASP A 1 84 ? 4.644 -1.391 -14.896 1.00 92.56 84 ASP A N 1
ATOM 698 C CA . ASP A 1 84 ? 4.642 -0.612 -13.669 1.00 92.56 84 ASP A CA 1
ATOM 699 C C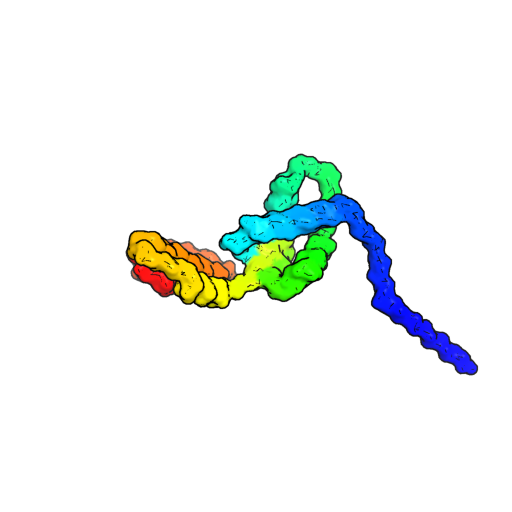 . ASP A 1 84 ? 5.207 -1.448 -12.513 1.00 92.56 84 ASP A C 1
ATOM 701 O O . ASP A 1 84 ? 5.145 -2.682 -12.523 1.00 92.56 84 ASP A O 1
ATOM 705 N N . LEU A 1 85 ? 5.791 -0.777 -11.527 1.00 94.50 85 LEU A N 1
ATOM 706 C CA . LEU A 1 85 ? 6.264 -1.385 -10.289 1.00 94.50 85 LEU A CA 1
ATOM 707 C C . LEU A 1 85 ? 5.302 -0.986 -9.177 1.00 94.50 85 LEU A C 1
ATOM 709 O O . LEU A 1 85 ? 5.256 0.177 -8.788 1.00 94.50 85 LEU A O 1
ATOM 713 N N . ILE A 1 86 ? 4.572 -1.967 -8.665 1.00 93.81 86 ILE A N 1
ATOM 714 C CA . ILE A 1 86 ? 3.703 -1.817 -7.508 1.00 93.81 86 ILE A CA 1
ATOM 715 C C . ILE A 1 86 ? 4.513 -2.162 -6.260 1.00 93.81 86 ILE A C 1
ATOM 717 O O . ILE A 1 86 ? 5.069 -3.259 -6.144 1.00 93.81 86 ILE A O 1
ATOM 721 N N . ILE A 1 87 ? 4.596 -1.206 -5.345 1.00 92.44 87 ILE A N 1
ATOM 722 C CA . ILE A 1 87 ? 5.297 -1.306 -4.067 1.00 92.44 87 ILE A CA 1
ATOM 723 C C . ILE A 1 87 ? 4.230 -1.472 -2.993 1.00 92.44 87 ILE A C 1
ATOM 725 O O . ILE A 1 87 ? 3.376 -0.604 -2.854 1.00 92.44 87 ILE A O 1
ATOM 729 N N . LEU A 1 88 ? 4.272 -2.570 -2.245 1.00 88.38 88 LEU A N 1
ATOM 730 C CA . LEU A 1 88 ? 3.353 -2.844 -1.146 1.00 88.38 88 LEU A CA 1
ATOM 731 C C . LEU A 1 88 ? 4.130 -2.898 0.160 1.00 88.38 88 LEU A C 1
ATOM 733 O O . LEU A 1 88 ? 5.160 -3.570 0.239 1.00 88.38 88 LEU A O 1
ATOM 737 N N . TYR A 1 89 ? 3.620 -2.248 1.198 1.00 84.31 89 TYR A N 1
ATOM 738 C CA . TYR A 1 89 ? 4.137 -2.449 2.545 1.00 84.31 89 TYR A CA 1
ATOM 739 C C . TYR A 1 89 ? 3.662 -3.797 3.087 1.00 84.31 89 TYR A C 1
ATOM 741 O O . TYR A 1 89 ? 2.480 -4.128 3.017 1.00 84.31 89 TYR A O 1
ATOM 749 N N . LYS A 1 90 ? 4.579 -4.581 3.664 1.00 77.38 90 LYS A N 1
ATOM 750 C CA . LYS A 1 90 ? 4.211 -5.696 4.539 1.00 77.38 90 LYS A CA 1
ATOM 751 C C . LYS A 1 90 ? 3.751 -5.082 5.849 1.00 77.38 90 LYS A C 1
ATOM 753 O O . LYS A 1 90 ? 4.553 -4.809 6.738 1.00 77.38 90 LYS A O 1
ATOM 758 N N . THR A 1 91 ? 2.467 -4.785 5.931 1.00 66.62 91 THR A N 1
ATOM 759 C CA . THR A 1 91 ? 1.891 -4.136 7.098 1.00 66.62 91 THR A CA 1
ATOM 760 C C . THR A 1 91 ? 2.031 -5.035 8.329 1.00 66.62 91 THR A C 1
ATOM 762 O O . THR A 1 91 ? 1.459 -6.116 8.410 1.00 66.62 91 THR A O 1
ATOM 765 N N . ASN A 1 92 ? 2.789 -4.560 9.322 1.00 62.03 92 ASN A N 1
ATOM 766 C CA . ASN A 1 92 ? 2.789 -5.071 10.700 1.00 62.03 92 ASN A CA 1
ATOM 767 C C . ASN A 1 92 ? 1.775 -4.290 11.551 1.00 62.03 92 ASN A C 1
ATOM 769 O O . ASN A 1 92 ? 2.009 -3.996 12.724 1.00 62.03 92 ASN A O 1
ATOM 773 N N . ILE A 1 93 ? 0.642 -3.923 10.949 1.00 62.56 93 ILE A N 1
ATOM 774 C CA . ILE A 1 93 ? -0.318 -3.004 11.561 1.00 62.56 93 ILE A CA 1
ATOM 775 C C . ILE A 1 93 ? -0.887 -3.572 12.865 1.00 62.56 93 ILE A C 1
ATOM 777 O O . ILE A 1 93 ? -1.196 -2.816 13.773 1.00 62.56 93 ILE A O 1
ATOM 781 N N . THR A 1 94 ? -0.914 -4.891 13.051 1.00 63.62 94 THR A N 1
ATOM 782 C CA . THR A 1 94 ? -1.276 -5.497 14.342 1.00 63.62 94 THR A CA 1
ATOM 783 C C . THR A 1 94 ? -0.387 -5.036 15.500 1.00 63.62 94 THR A C 1
ATOM 785 O O . THR A 1 94 ? -0.894 -4.842 16.604 1.00 63.62 94 THR A O 1
ATOM 788 N N . LYS A 1 95 ? 0.914 -4.819 15.268 1.00 67.81 95 LYS A N 1
ATOM 789 C CA . LYS A 1 95 ? 1.844 -4.319 16.286 1.00 67.81 95 LYS A CA 1
ATOM 790 C C . LYS A 1 95 ? 1.662 -2.819 16.525 1.00 67.81 95 LYS A C 1
ATOM 792 O O . LYS A 1 95 ? 1.550 -2.412 17.675 1.00 67.81 95 LYS A O 1
ATOM 797 N N . GLU A 1 96 ? 1.551 -2.026 15.460 1.00 71.62 96 GLU A N 1
ATOM 798 C CA . GLU A 1 96 ? 1.323 -0.575 15.566 1.00 71.62 96 GLU A CA 1
ATOM 799 C C . GLU A 1 96 ? -0.035 -0.247 16.213 1.00 71.62 96 GLU A C 1
ATOM 801 O O . GLU A 1 96 ? -0.117 0.628 17.068 1.00 71.62 96 GLU A O 1
ATOM 806 N N . LEU A 1 97 ? -1.101 -0.985 15.876 1.00 71.06 97 LEU A N 1
ATOM 807 C CA . LEU A 1 97 ? -2.417 -0.848 16.516 1.00 71.06 97 LEU A CA 1
ATOM 808 C C . LEU A 1 97 ? -2.356 -1.204 18.002 1.00 71.06 97 LEU A C 1
ATOM 810 O O . LEU A 1 97 ? -3.015 -0.555 18.814 1.00 71.06 97 LEU A O 1
ATOM 814 N N . ALA A 1 98 ? -1.590 -2.238 18.366 1.00 71.12 98 ALA A N 1
ATOM 815 C CA . ALA A 1 98 ? -1.419 -2.626 19.759 1.00 71.12 98 ALA A CA 1
ATOM 816 C C . ALA A 1 98 ? -0.676 -1.536 20.548 1.00 71.12 98 ALA A C 1
ATOM 818 O O . ALA A 1 98 ? -1.150 -1.135 21.609 1.00 71.12 98 ALA A O 1
ATOM 819 N N . GLU A 1 99 ? 0.433 -1.017 20.016 1.00 78.75 99 GLU A N 1
ATOM 820 C CA . GLU A 1 99 ? 1.184 0.097 20.612 1.00 78.75 99 GLU A CA 1
ATOM 821 C C . GLU A 1 99 ? 0.287 1.341 20.760 1.00 78.75 99 GLU A C 1
ATOM 823 O O . GLU A 1 99 ? 0.112 1.853 21.869 1.00 78.75 99 GLU A O 1
ATOM 828 N N . ASP A 1 100 ? -0.420 1.745 19.699 1.00 79.75 100 ASP A N 1
ATOM 829 C CA . ASP A 1 100 ? -1.345 2.884 19.731 1.00 79.75 100 ASP A CA 1
ATOM 830 C C . ASP A 1 100 ? -2.497 2.699 20.737 1.00 79.75 100 ASP A C 1
ATOM 832 O O . ASP A 1 100 ? -2.987 3.671 21.324 1.00 79.75 100 ASP A O 1
ATOM 836 N N . TRP A 1 101 ? -2.967 1.467 20.951 1.00 78.56 101 TRP A N 1
ATOM 837 C CA . TRP A 1 101 ? -4.054 1.179 21.887 1.00 78.56 101 TRP A CA 1
ATOM 838 C C . TRP A 1 101 ? -3.661 1.393 23.353 1.00 78.56 101 TRP A C 1
ATOM 840 O O . TRP A 1 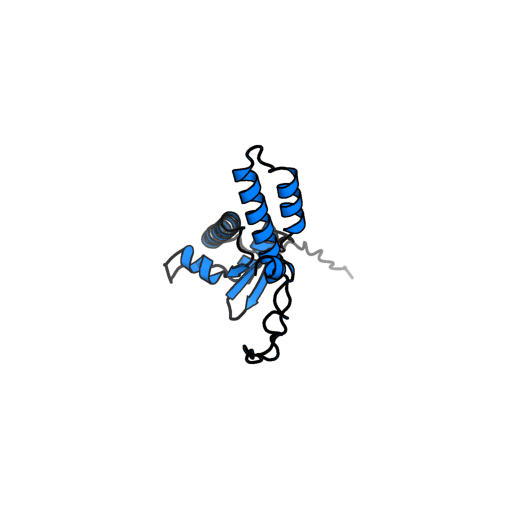101 ? -4.482 1.857 24.160 1.00 78.56 101 TRP A O 1
ATOM 850 N N . TYR A 1 102 ? -2.426 1.037 23.705 1.00 76.19 102 TYR A N 1
ATOM 851 C CA . TYR A 1 102 ? -1.927 1.140 25.073 1.00 76.19 102 TYR A CA 1
ATOM 852 C C . TYR A 1 102 ? -1.279 2.496 25.362 1.00 76.19 102 TYR A C 1
ATOM 854 O O . TYR A 1 102 ? -1.459 3.010 26.465 1.00 76.19 102 TYR A O 1
ATOM 862 N N . GLU A 1 103 ? -0.593 3.104 24.392 1.00 81.62 103 GLU A N 1
ATOM 863 C CA . GLU A 1 103 ? 0.229 4.296 24.630 1.00 81.62 103 GLU A CA 1
ATOM 864 C C . GLU A 1 103 ? -0.512 5.623 24.412 1.00 81.62 103 GLU A C 1
ATOM 866 O O . GLU A 1 103 ? -0.200 6.612 25.074 1.00 81.62 103 GLU A O 1
ATOM 871 N N . LYS A 1 104 ? -1.518 5.673 23.527 1.00 79.62 104 LYS A N 1
ATOM 872 C CA . LYS A 1 104 ? -2.131 6.940 23.073 1.00 79.62 104 LYS A CA 1
ATOM 873 C C . LYS A 1 104 ? -3.496 7.255 23.692 1.00 79.62 104 LYS A C 1
ATOM 875 O O . LYS A 1 104 ? -4.321 7.903 23.056 1.00 79.62 104 LYS A O 1
ATOM 880 N N . ARG A 1 105 ? -3.783 6.784 24.908 1.00 80.00 105 ARG A N 1
ATOM 881 C CA . ARG A 1 105 ? -5.088 7.028 25.552 1.00 80.00 105 ARG A CA 1
ATOM 882 C C . ARG A 1 105 ? -5.239 8.485 25.976 1.00 80.00 105 ARG A C 1
ATOM 884 O O . ARG A 1 105 ? -4.388 9.012 26.694 1.00 80.00 105 ARG A O 1
ATOM 891 N N . PHE A 1 106 ? -6.346 9.111 25.592 1.00 79.56 106 PHE A N 1
ATOM 892 C CA . PHE A 1 106 ? -6.664 10.471 26.012 1.00 79.56 106 PHE A CA 1
ATOM 893 C C . PHE A 1 106 ? -7.422 10.470 27.344 1.00 79.56 106 PHE A C 1
ATOM 895 O O . PHE A 1 106 ? -8.260 9.613 27.614 1.00 79.56 106 PHE A O 1
ATOM 902 N N . GLN A 1 107 ? -7.134 11.460 28.194 1.00 78.81 107 GLN A N 1
ATOM 903 C CA . GLN A 1 107 ? -7.874 11.675 29.448 1.00 78.81 107 GLN A CA 1
ATOM 904 C C . GLN A 1 107 ? -9.259 12.286 29.188 1.00 78.81 107 GLN A C 1
ATOM 906 O O . GLN A 1 107 ? -10.195 12.098 29.965 1.00 78.81 107 GLN A O 1
ATOM 911 N N . ASN A 1 108 ? -9.402 13.029 28.087 1.00 91.69 108 ASN A N 1
ATOM 912 C CA . ASN A 1 108 ? -10.669 13.603 27.667 1.00 91.69 108 ASN A CA 1
ATOM 913 C C . ASN A 1 108 ? -11.563 12.522 27.042 1.00 91.69 108 ASN A C 1
ATOM 915 O O . ASN A 1 108 ? -11.185 11.864 26.077 1.00 91.69 108 ASN A O 1
ATOM 919 N N . LYS A 1 109 ? -12.789 12.388 27.558 1.00 89.69 109 LYS A N 1
ATOM 920 C CA . LYS A 1 109 ? -13.745 11.368 27.108 1.00 89.69 109 LYS A CA 1
ATOM 921 C C . LYS A 1 109 ? -14.162 11.515 25.639 1.00 89.69 109 LYS A C 1
ATOM 923 O O . LYS A 1 109 ? -14.362 10.508 24.970 1.00 89.69 109 LYS A O 1
ATOM 928 N N . ALA A 1 110 ? -14.346 12.738 25.146 1.00 88.69 110 ALA A N 1
ATOM 929 C CA . ALA A 1 110 ? -14.767 12.970 23.765 1.00 88.69 110 ALA A CA 1
ATOM 930 C C . ALA A 1 110 ? -13.644 12.626 22.776 1.00 88.69 110 ALA A C 1
ATOM 932 O O . ALA A 1 110 ? -13.893 11.947 21.783 1.00 88.69 110 ALA A O 1
ATOM 933 N N . GLU A 1 111 ? -12.411 13.028 23.088 1.00 88.31 111 GLU A N 1
ATOM 934 C CA . GLU A 1 111 ? -11.225 12.697 22.287 1.00 88.31 111 GLU A CA 1
ATOM 935 C C . GLU A 1 111 ? -10.920 11.196 22.327 1.00 88.31 111 GLU A C 1
ATOM 937 O O . GLU A 1 111 ? -10.605 10.601 21.300 1.00 88.31 111 GLU A O 1
ATOM 942 N N . GLU A 1 112 ? -11.094 10.550 23.483 1.00 88.00 112 GLU A N 1
ATOM 943 C CA . GLU A 1 112 ? -10.907 9.104 23.610 1.00 88.00 112 GLU A CA 1
ATOM 944 C C . GLU A 1 112 ? -11.960 8.317 22.820 1.00 88.00 112 GLU A C 1
ATOM 946 O O . GLU A 1 112 ? -11.625 7.348 22.142 1.00 88.00 112 GLU A O 1
ATOM 951 N N . ASN A 1 113 ? -13.224 8.754 22.835 1.00 88.69 113 ASN A N 1
ATOM 952 C CA . ASN A 1 113 ? -14.265 8.148 22.006 1.00 88.69 113 ASN A CA 1
ATOM 953 C C . ASN A 1 113 ? -13.938 8.271 20.511 1.00 88.69 113 ASN A C 1
ATOM 955 O O . ASN A 1 113 ? -14.094 7.296 19.777 1.00 88.69 113 ASN A O 1
ATOM 959 N N . LEU A 1 114 ? -13.468 9.443 20.065 1.00 90.38 114 LEU A N 1
ATOM 960 C CA . LEU A 1 114 ? -13.046 9.644 18.678 1.00 90.38 114 LEU A CA 1
ATOM 961 C C . LEU A 1 114 ? -11.878 8.714 18.320 1.00 90.38 114 LEU A C 1
ATOM 963 O O . LEU A 1 114 ? -11.959 7.996 17.327 1.00 90.38 114 LEU A O 1
ATOM 967 N N . ARG A 1 115 ? -10.852 8.639 19.175 1.00 88.69 115 ARG A N 1
ATOM 968 C CA . ARG A 1 115 ? -9.698 7.746 18.994 1.00 88.69 115 ARG A CA 1
ATOM 969 C C . ARG A 1 115 ? -10.112 6.277 18.872 1.00 88.69 115 ARG A C 1
ATOM 971 O O . ARG A 1 115 ? -9.563 5.554 18.045 1.00 88.69 115 ARG A O 1
ATOM 978 N N . ILE A 1 116 ? -11.072 5.819 19.680 1.00 89.62 116 ILE A N 1
ATOM 979 C CA . ILE A 1 116 ? -11.598 4.445 19.611 1.00 89.62 116 ILE A CA 1
ATOM 980 C C . ILE A 1 116 ? -12.271 4.187 18.258 1.00 89.62 116 ILE A C 1
ATOM 982 O O . ILE A 1 116 ? -12.039 3.139 17.654 1.00 89.62 116 ILE A O 1
ATOM 986 N N . VAL A 1 117 ? -13.075 5.132 17.766 1.00 90.19 117 VAL A N 1
ATOM 987 C CA . VAL A 1 117 ? -13.741 5.011 16.460 1.00 90.19 117 VAL A CA 1
ATOM 988 C C . VAL A 1 117 ? -12.716 4.996 15.324 1.00 90.19 117 VAL A C 1
ATOM 990 O O . VAL A 1 117 ? -12.789 4.130 14.455 1.00 90.19 117 VAL A O 1
ATOM 993 N N . GLU A 1 118 ? -11.717 5.880 15.357 1.00 88.50 118 GLU A N 1
ATOM 994 C CA . GLU A 1 118 ? -10.616 5.892 14.385 1.00 88.50 118 GLU A CA 1
ATOM 995 C C . GLU A 1 118 ? -9.825 4.577 14.400 1.00 88.50 118 GLU A C 1
ATOM 997 O O . GLU A 1 118 ? -9.482 4.038 13.347 1.00 88.50 118 GLU A O 1
ATOM 1002 N N . MET A 1 119 ? -9.569 4.024 15.587 1.00 87.81 119 MET A N 1
ATOM 1003 C CA . MET A 1 119 ? -8.902 2.733 15.743 1.00 87.81 119 MET A CA 1
ATOM 1004 C C . MET A 1 119 ? -9.717 1.601 15.115 1.00 87.81 119 MET A C 1
ATOM 1006 O O . MET A 1 119 ? -9.180 0.774 14.379 1.00 87.81 119 MET A O 1
ATOM 1010 N N . ALA A 1 120 ? -11.022 1.570 15.374 1.00 89.06 120 ALA A N 1
ATOM 1011 C CA . ALA A 1 120 ? -11.894 0.553 14.811 1.00 89.06 120 ALA A CA 1
ATOM 1012 C C . ALA A 1 120 ? -12.014 0.674 13.283 1.00 89.06 120 ALA A C 1
ATOM 1014 O O . ALA A 1 120 ? -12.017 -0.343 12.588 1.00 89.06 120 ALA A O 1
ATOM 1015 N N . ALA A 1 121 ? -12.018 1.900 12.749 1.00 88.31 121 ALA A N 1
ATOM 1016 C CA . ALA A 1 121 ? -11.958 2.144 11.311 1.00 88.31 121 ALA A CA 1
ATOM 1017 C C . ALA A 1 121 ? -10.659 1.597 10.690 1.00 88.31 121 ALA A C 1
ATOM 1019 O O . ALA A 1 121 ? -10.717 0.921 9.661 1.00 88.31 121 ALA A O 1
ATOM 1020 N N . LYS A 1 122 ? -9.500 1.808 11.336 1.00 85.19 122 LYS A N 1
ATOM 1021 C CA . LYS A 1 122 ? -8.216 1.227 10.897 1.00 85.19 122 LYS A CA 1
ATOM 1022 C C . LYS A 1 122 ? -8.253 -0.303 10.883 1.00 85.19 122 LYS A C 1
ATOM 1024 O O . LYS A 1 122 ? -7.801 -0.906 9.916 1.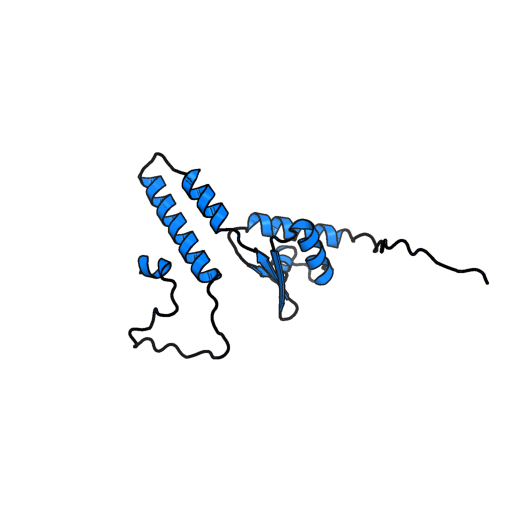00 85.19 122 LYS A O 1
ATOM 1029 N N . ILE A 1 123 ? -8.826 -0.931 11.913 1.00 86.25 123 ILE A N 1
ATOM 1030 C CA . ILE A 1 123 ? -8.988 -2.395 11.973 1.00 86.25 123 ILE A CA 1
ATOM 1031 C C . ILE A 1 123 ? -9.829 -2.898 10.791 1.00 86.25 123 ILE A C 1
ATOM 1033 O O . ILE A 1 123 ? -9.419 -3.834 10.107 1.00 86.25 123 ILE A O 1
ATOM 1037 N N . CYS A 1 124 ? -10.973 -2.260 10.520 1.00 88.00 124 CYS A N 1
ATOM 1038 C CA . CYS A 1 124 ? -11.836 -2.641 9.400 1.00 88.00 124 CYS A CA 1
ATOM 1039 C C . CYS A 1 124 ? -11.104 -2.519 8.058 1.00 88.00 124 CYS A C 1
ATOM 1041 O O . CYS A 1 124 ? -11.183 -3.418 7.222 1.00 88.00 124 CYS A O 1
ATOM 1043 N N . LEU A 1 125 ? -10.373 -1.418 7.858 1.00 84.62 125 LEU A N 1
ATOM 1044 C CA . LEU A 1 125 ? -9.600 -1.182 6.641 1.00 84.62 125 LEU A CA 1
ATOM 1045 C C . LEU A 1 125 ? -8.546 -2.272 6.413 1.00 84.62 125 LEU A C 1
ATOM 1047 O O . LEU A 1 125 ? -8.399 -2.757 5.292 1.00 84.62 125 LEU A O 1
ATOM 1051 N N . GLU A 1 126 ? -7.846 -2.695 7.462 1.00 80.50 126 GLU A N 1
ATOM 1052 C CA . GLU A 1 126 ? -6.844 -3.754 7.348 1.00 80.50 126 GLU A CA 1
ATOM 1053 C C . GLU A 1 126 ? -7.437 -5.140 7.122 1.00 80.50 126 GLU A C 1
ATOM 1055 O O . GLU A 1 126 ? -6.877 -5.920 6.349 1.00 80.50 126 GLU A O 1
ATOM 1060 N N . GLU A 1 127 ? -8.589 -5.461 7.713 1.00 83.25 127 GLU A N 1
ATOM 1061 C CA . GLU A 1 127 ? -9.296 -6.696 7.359 1.00 83.25 127 GLU A CA 1
ATOM 1062 C C . GLU A 1 127 ? -9.686 -6.703 5.876 1.00 83.25 127 GLU A C 1
ATOM 1064 O O . GLU A 1 127 ? -9.515 -7.718 5.204 1.00 83.25 127 GLU A O 1
ATOM 1069 N N . ILE A 1 128 ? -10.142 -5.572 5.326 1.00 82.69 128 ILE A N 1
ATOM 1070 C CA . ILE A 1 128 ? -10.447 -5.458 3.891 1.00 82.69 128 ILE A CA 1
ATOM 1071 C C . ILE A 1 128 ? -9.176 -5.657 3.055 1.00 82.69 128 ILE A C 1
ATOM 1073 O O . ILE A 1 128 ? -9.195 -6.437 2.104 1.00 82.69 128 ILE A O 1
ATOM 1077 N N . ARG A 1 129 ? -8.073 -4.985 3.414 1.00 78.88 129 ARG A N 1
ATOM 1078 C CA . ARG A 1 129 ? -6.789 -5.048 2.689 1.00 78.88 129 ARG A CA 1
ATOM 1079 C C . ARG A 1 129 ? -6.136 -6.433 2.737 1.00 78.88 129 ARG A C 1
ATOM 1081 O O . ARG A 1 129 ? -5.485 -6.824 1.774 1.00 78.88 129 ARG A O 1
ATOM 1088 N N . SER A 1 130 ? -6.304 -7.168 3.836 1.00 76.44 130 SER A N 1
ATOM 1089 C CA . SER A 1 130 ? -5.771 -8.529 4.016 1.00 76.44 130 SER A CA 1
ATOM 1090 C C . SER A 1 130 ? -6.690 -9.632 3.482 1.00 76.44 130 SER A C 1
ATOM 1092 O O . SER A 1 130 ? -6.267 -10.786 3.376 1.00 76.44 130 SER A O 1
ATOM 1094 N N . SER A 1 131 ? -7.932 -9.299 3.126 1.00 76.75 131 SER A N 1
ATOM 1095 C CA . SER A 1 131 ? -8.879 -10.257 2.564 1.00 76.75 131 SER A CA 1
ATOM 1096 C C . SER A 1 131 ? -8.455 -10.691 1.161 1.00 76.75 131 SER A C 1
ATOM 1098 O O . SER A 1 131 ? -8.175 -9.875 0.283 1.00 76.75 131 SER A O 1
ATOM 1100 N N . TYR A 1 132 ? -8.438 -12.004 0.941 1.00 72.56 132 TYR A N 1
ATOM 1101 C CA . TYR A 1 132 ? -8.192 -12.596 -0.367 1.00 72.56 132 TYR A CA 1
ATOM 1102 C C . TYR A 1 132 ? -9.514 -12.780 -1.112 1.00 72.56 132 TYR A C 1
ATOM 1104 O O . TYR A 1 132 ? -10.396 -13.504 -0.649 1.00 72.56 132 TYR A O 1
ATOM 1112 N N . TYR A 1 133 ? -9.632 -12.150 -2.278 1.00 73.00 133 TYR A N 1
ATOM 1113 C CA . TYR A 1 133 ? -10.788 -12.292 -3.157 1.00 73.00 133 TYR A CA 1
ATOM 1114 C C . TYR A 1 133 ? -10.393 -13.117 -4.383 1.00 73.00 133 TYR A C 1
ATOM 1116 O O . TYR A 1 133 ? -9.426 -12.793 -5.076 1.00 73.00 133 TYR A O 1
ATOM 1124 N N . ILE A 1 134 ? -11.135 -14.197 -4.636 1.00 72.00 134 ILE A N 1
ATOM 1125 C CA . ILE A 1 134 ? -10.966 -15.015 -5.839 1.00 72.00 134 ILE A CA 1
ATOM 1126 C C . ILE A 1 134 ? -11.477 -14.191 -7.022 1.00 72.00 134 ILE A C 1
ATOM 1128 O O . ILE A 1 134 ? -12.668 -13.907 -7.110 1.00 72.00 134 ILE A O 1
ATOM 1132 N N . ASN A 1 135 ? -10.571 -13.820 -7.924 1.00 70.38 135 ASN A N 1
ATOM 1133 C CA . ASN A 1 135 ? -10.886 -13.030 -9.118 1.00 70.38 135 ASN A CA 1
ATOM 1134 C C . ASN A 1 135 ? -10.942 -13.881 -10.397 1.00 70.38 135 ASN A C 1
ATOM 1136 O O . ASN A 1 135 ? -10.966 -13.332 -11.497 1.00 70.38 135 ASN A O 1
ATOM 1140 N N . ASP A 1 136 ? -10.959 -15.211 -10.268 1.00 78.56 136 ASP A N 1
ATOM 1141 C CA . ASP A 1 136 ? -10.981 -16.133 -11.410 1.00 78.56 136 ASP A CA 1
ATOM 1142 C C . ASP A 1 136 ? -12.259 -15.962 -12.248 1.00 78.56 136 ASP A C 1
ATOM 1144 O O . ASP A 1 136 ? -12.230 -16.056 -13.478 1.00 78.56 136 ASP A O 1
ATOM 1148 N N . HIS A 1 137 ? -13.375 -15.639 -11.586 1.00 73.06 137 HIS A N 1
ATOM 1149 C CA . HIS A 1 137 ? -14.665 -15.357 -12.204 1.00 73.06 137 HIS A CA 1
ATOM 1150 C C . HIS A 1 137 ? -15.333 -14.171 -11.504 1.00 73.06 137 HIS A C 1
ATOM 1152 O O . HIS A 1 137 ? -15.544 -14.191 -10.294 1.00 73.06 137 HIS A O 1
ATOM 1158 N N . TYR A 1 138 ? -15.678 -13.133 -12.268 1.00 67.19 138 TYR A N 1
ATOM 1159 C CA . TYR A 1 138 ? -16.455 -12.011 -11.750 1.00 67.19 138 TYR A CA 1
ATOM 1160 C C . TYR A 1 138 ? -17.941 -12.372 -11.803 1.00 67.19 138 TYR A C 1
ATOM 1162 O O . TYR A 1 138 ? -18.572 -12.287 -12.859 1.00 67.19 138 TYR A O 1
ATOM 1170 N N . GLU A 1 139 ? -18.499 -12.828 -10.684 1.00 69.25 139 GLU A N 1
ATOM 1171 C CA . GLU A 1 139 ? -19.941 -13.046 -10.580 1.00 69.25 139 GLU A CA 1
ATOM 1172 C C . GLU A 1 139 ? -20.657 -11.697 -10.461 1.00 69.25 139 GLU A C 1
ATOM 1174 O O . GLU A 1 139 ? -20.289 -10.858 -9.639 1.00 69.25 139 GLU A O 1
ATOM 1179 N N . VAL A 1 140 ? -21.690 -11.473 -11.282 1.00 70.19 140 VAL A N 1
ATOM 1180 C CA . VAL A 1 140 ? -22.545 -10.287 -11.144 1.00 70.19 140 VAL A CA 1
ATOM 1181 C C . VAL A 1 140 ? -23.263 -10.389 -9.796 1.00 70.19 140 VAL A C 1
ATOM 1183 O O . VAL A 1 140 ? -24.011 -11.351 -9.593 1.00 70.19 140 VAL A O 1
ATOM 1186 N N . PRO A 1 141 ? -23.056 -9.436 -8.870 1.00 64.81 141 PRO A N 1
ATOM 1187 C CA . PRO A 1 141 ? -23.659 -9.522 -7.554 1.00 64.81 141 PRO A CA 1
ATOM 1188 C C . PRO A 1 141 ? -25.179 -9.383 -7.667 1.00 64.81 141 PRO A C 1
ATOM 1190 O O . PRO A 1 141 ? -25.702 -8.368 -8.127 1.00 64.81 141 PRO A O 1
ATOM 1193 N N . ASP A 1 142 ? -25.894 -10.418 -7.233 1.00 70.00 142 ASP A N 1
ATOM 1194 C CA . ASP A 1 142 ? -27.346 -10.388 -7.093 1.00 70.00 142 ASP A CA 1
ATOM 1195 C C . ASP A 1 142 ? -27.717 -9.632 -5.811 1.00 70.00 142 ASP A C 1
ATOM 1197 O O . ASP A 1 142 ? -27.711 -10.184 -4.708 1.00 70.00 142 ASP A O 1
ATOM 1201 N N . LEU A 1 143 ? -28.028 -8.345 -5.976 1.00 67.12 143 LEU A N 1
ATOM 1202 C CA . LEU A 1 143 ? -28.371 -7.411 -4.899 1.00 67.12 143 LEU A CA 1
ATOM 1203 C C . LEU A 1 143 ? -29.691 -7.752 -4.181 1.00 67.12 143 LEU A C 1
ATOM 1205 O O . LEU A 1 143 ? -30.030 -7.094 -3.202 1.00 67.12 143 LEU A O 1
ATOM 1209 N N . THR A 1 144 ? -30.445 -8.750 -4.657 1.00 69.56 144 THR A N 1
ATOM 1210 C CA . THR A 1 144 ? -31.727 -9.163 -4.063 1.00 69.56 144 THR A CA 1
ATOM 1211 C C . THR A 1 144 ? -31.603 -10.332 -3.083 1.00 69.56 144 THR A C 1
ATOM 1213 O O . THR A 1 144 ? -32.557 -10.635 -2.366 1.00 69.56 144 THR A O 1
ATOM 1216 N N . LYS A 1 145 ? -30.434 -10.982 -3.005 1.00 63.59 145 LYS A N 1
ATOM 1217 C CA . LYS A 1 145 ? -30.187 -12.082 -2.063 1.00 63.59 145 LYS A CA 1
ATOM 1218 C C . LYS A 1 145 ? -29.730 -11.553 -0.703 1.00 63.59 145 LYS A C 1
ATOM 1220 O O . LYS A 1 145 ? -28.843 -10.708 -0.625 1.00 63.59 145 LYS A O 1
ATOM 1225 N N . GLU A 1 146 ? -30.228 -12.167 0.374 1.00 63.50 146 GLU A N 1
ATOM 1226 C CA . GLU A 1 146 ? -29.814 -11.921 1.776 1.00 63.50 146 GLU A CA 1
ATOM 1227 C C . GLU A 1 146 ? -28.290 -12.043 2.009 1.00 63.50 146 GLU A C 1
ATOM 1229 O O . GLU A 1 146 ? -27.751 -11.550 2.996 1.00 63.50 146 GLU A O 1
ATOM 1234 N N . ASN A 1 147 ? -27.568 -12.650 1.065 1.00 63.91 147 ASN A N 1
ATOM 1235 C CA . ASN A 1 147 ? -26.126 -12.877 1.095 1.00 63.91 147 ASN A CA 1
ATOM 1236 C C . ASN A 1 147 ? -25.269 -11.697 0.596 1.00 63.91 147 ASN A C 1
ATOM 1238 O O . ASN A 1 147 ? -24.064 -11.880 0.409 1.00 63.91 147 ASN A O 1
ATOM 1242 N N . MET A 1 148 ? -25.833 -10.498 0.396 1.00 68.81 148 MET A N 1
ATOM 1243 C CA . MET A 1 148 ? -25.093 -9.343 -0.148 1.00 68.81 148 MET A CA 1
ATOM 1244 C C . MET A 1 148 ? -23.833 -8.974 0.656 1.00 68.81 148 MET A C 1
ATOM 1246 O O . MET A 1 148 ? -22.872 -8.450 0.102 1.00 68.81 148 MET A O 1
ATOM 1250 N N . PHE A 1 149 ? -23.804 -9.294 1.953 1.00 74.44 149 PHE A N 1
ATOM 1251 C CA . PHE A 1 149 ? -22.664 -9.012 2.823 1.00 74.44 149 PHE A CA 1
ATOM 1252 C C . PHE A 1 149 ? -21.754 -10.226 3.066 1.00 74.44 149 PHE A C 1
ATOM 1254 O O . PHE A 1 149 ? -20.883 -10.162 3.930 1.00 74.44 149 PHE A O 1
ATOM 1261 N N . ASN A 1 150 ? -21.915 -11.358 2.371 1.00 75.31 150 ASN A N 1
ATOM 1262 C CA . ASN A 1 150 ? -21.115 -12.559 2.663 1.00 75.31 150 ASN A CA 1
ATOM 1263 C C . ASN A 1 150 ? -19.608 -12.373 2.439 1.00 75.31 150 ASN A C 1
ATOM 1265 O O . ASN A 1 150 ? -18.826 -12.974 3.169 1.00 75.31 150 ASN A O 1
ATOM 1269 N N . GLY A 1 151 ? -19.207 -11.501 1.511 1.00 73.25 151 GLY A N 1
ATOM 1270 C CA . GLY A 1 151 ? -17.804 -11.132 1.287 1.00 73.25 151 GLY A CA 1
ATOM 1271 C C . GLY A 1 151 ? -17.300 -9.973 2.152 1.00 73.25 151 GLY A C 1
ATOM 1272 O O . GLY A 1 151 ? -16.129 -9.623 2.070 1.00 73.25 151 GLY A O 1
ATOM 1273 N N . VAL A 1 152 ? -18.165 -9.358 2.965 1.00 79.56 152 VAL A N 1
ATOM 1274 C CA . VAL A 1 152 ? -17.795 -8.208 3.797 1.00 79.56 152 VAL A CA 1
ATOM 1275 C C . VAL A 1 152 ? -17.201 -8.690 5.126 1.00 79.56 152 VAL A C 1
ATOM 1277 O O . VAL A 1 152 ? -17.823 -9.534 5.788 1.00 79.56 152 VAL A O 1
ATOM 1280 N N . PRO A 1 153 ? -16.043 -8.156 5.562 1.00 83.81 153 PRO A N 1
ATOM 1281 C CA . PRO A 1 153 ? -15.448 -8.513 6.845 1.00 83.81 153 PRO A CA 1
ATOM 1282 C C . PRO A 1 153 ? -16.398 -8.291 8.026 1.00 83.81 153 PRO A C 1
ATOM 1284 O O . PRO A 1 153 ? -17.190 -7.346 8.052 1.00 83.81 153 PRO A O 1
ATOM 1287 N N . LYS A 1 154 ? -16.323 -9.172 9.031 1.00 84.12 154 LYS A N 1
ATOM 1288 C CA . LYS A 1 154 ? -17.211 -9.114 10.205 1.00 84.12 154 LYS A CA 1
ATOM 1289 C C . LYS A 1 154 ? -17.046 -7.818 10.994 1.00 84.12 154 LYS A C 1
ATOM 1291 O O . LYS A 1 154 ? -18.031 -7.334 11.540 1.00 84.12 154 LYS A O 1
ATOM 1296 N N . THR A 1 155 ? -15.834 -7.267 11.046 1.00 86.94 155 THR A N 1
ATOM 1297 C CA . THR A 1 155 ? -15.579 -5.987 11.718 1.00 86.94 155 THR A CA 1
ATOM 1298 C C . THR A 1 155 ? -16.335 -4.850 11.047 1.00 86.94 155 THR A C 1
ATOM 1300 O O . THR A 1 155 ? -17.010 -4.098 11.740 1.00 86.94 155 THR A O 1
ATOM 1303 N N . LEU A 1 156 ? -16.338 -4.787 9.711 1.00 85.38 156 LEU A N 1
ATOM 1304 C CA . LEU A 1 156 ? -17.096 -3.773 8.981 1.00 85.38 156 LEU A CA 1
ATOM 1305 C C . LEU A 1 156 ? -18.605 -3.941 9.185 1.00 85.38 156 LEU A C 1
ATOM 1307 O O . LEU A 1 156 ? -19.307 -2.951 9.362 1.00 85.38 156 LEU A O 1
AT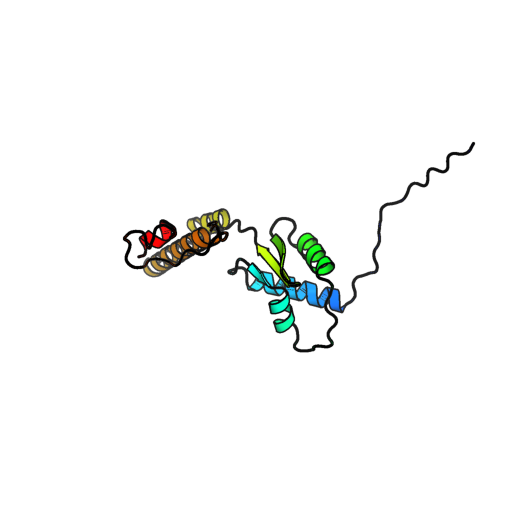OM 1311 N N . LYS A 1 157 ? -19.105 -5.183 9.244 1.00 85.44 157 LYS A N 1
ATOM 1312 C CA . LYS A 1 157 ? -20.522 -5.453 9.554 1.00 85.44 157 LYS A CA 1
ATOM 1313 C C . LYS A 1 157 ? -20.958 -4.927 10.919 1.00 85.44 157 LYS A C 1
ATOM 1315 O O . LYS A 1 157 ? -22.140 -4.697 11.103 1.00 85.44 157 LYS A O 1
ATOM 1320 N N . ALA A 1 158 ? -20.045 -4.744 11.873 1.00 85.44 158 ALA A N 1
ATOM 1321 C CA . ALA A 1 158 ? -20.395 -4.166 13.169 1.00 85.44 158 ALA A CA 1
ATOM 1322 C C . ALA A 1 158 ? -20.754 -2.666 13.083 1.00 85.44 158 ALA A C 1
ATOM 1324 O O . ALA A 1 158 ? -21.292 -2.123 14.046 1.00 85.44 158 ALA A O 1
ATOM 1325 N N . PHE A 1 159 ? -20.456 -2.010 11.955 1.00 80.94 159 PHE A N 1
ATOM 1326 C CA . PHE A 1 159 ? -20.730 -0.592 11.695 1.00 80.94 159 PHE A CA 1
ATOM 1327 C C . PHE A 1 159 ? -21.885 -0.343 10.713 1.00 80.94 159 PHE A C 1
ATOM 1329 O O . PHE A 1 159 ? -22.255 0.816 10.521 1.00 80.94 159 PHE A O 1
ATOM 1336 N N . LEU A 1 160 ? -22.408 -1.396 10.074 1.00 77.00 160 LEU A N 1
ATOM 1337 C CA . LEU A 1 160 ? -23.484 -1.346 9.076 1.00 77.00 160 LEU A CA 1
ATOM 1338 C C . LEU A 1 160 ? -24.824 -1.723 9.711 1.00 77.00 160 LEU A C 1
ATOM 1340 O O . LEU A 1 160 ? -25.826 -1.059 9.369 1.00 77.00 160 LEU A O 1
#

Organism: NCBI:txid471704

Sequence (160 aa):
MANFYRDSPSTIVGRPASQSTKDFVEYVIRFLQNNKSECQFSINQIKEDFTNDKDYKFPDITTIKNKLYDYYSNEIVCHTYNKDLIILYKTNITKELAEDWYEKRFQNKAEENLRIVEMAAKICLEEIRSSYYINDHYEVPDLTKENMFNGVPKTLKAFL

Foldseek 3Di:
DDDPPPPDPPDPPDDPDDPLAVVLLVQVVVVCVVPVVDFKDKVVVSVVVVDPDPPRDYDQPVSSVVSVCVVCVPQWDWDADPNIIMIGGPDPVVVVLVCCVPPVADPDPVVNVVSVVVSLVSVQVVCVVPDDDDVVDDDDDPPPDPCNCVSHDPSVVVVD

pLDDT: mean 80.52, std 12.91, range [40.22, 95.5]